Protein AF-A0A3C2AQN4-F1 (afdb_monomer)

Foldseek 3Di:
DALQVVLVVLLPPPLLVVLLVCLVVVHDDDDDDDDPDDCPVLSSLLSNCVRRQAADEAADADPVSLVSSQVSNCSNVVPADEQEQEAQFDDPPDDTDRDLVNVVSNLVVVVCVLVPPGRYNYTYYDNSVVDDDDDSVRSVVLDDDDDPPDDDDPVVVVVSCVVVVDDDDPDDPGD

Sequence (175 aa):
MKPADLLSHYLNHPLTLALENSASADRTEAFGYRTAGSSHTAMLAAAAYLKTGKTQLLIAESKEQAAYLQNDLEKLLGKTPCYFYPASYRRPYEVQQTDNTNVLLRAEVLNHLSSRRKAPLVITFTEALFEKVVTKKELETNTLKVNLGENLGIDFLNETLFEYQFERVDYVTSP

pLDDT: mean 84.85, std 10.45, range [43.16, 96.19]

Mean predicted aligned error: 8.41 Å

Nearest PDB structures (foldseek):
  2fdc-assembly2_B  TM=8.349E-01  e=2.463E-03  [Bacillus] caldotenax
  2nmv-assembly1_A  TM=8.352E-01  e=2.783E-02  Bacillus subtilis
  3v4r-assembly1_B  TM=7.692E-01  e=6.615E-02  Bacillus subtilis
  2fdc-assembly1_A  TM=7.559E-01  e=7.424E-02  [Bacillus] caldotenax
  8glv-assembly1_Cn  TM=3.879E-01  e=2.112E+00  Chlamydomonas reinhardtii

Structure (mmCIF, N/CA/C/O backbone):
data_AF-A0A3C2AQN4-F1
#
_entry.id   AF-A0A3C2AQN4-F1
#
loop_
_atom_site.group_PDB
_atom_site.id
_atom_site.type_symbol
_atom_site.label_atom_id
_atom_site.label_alt_id
_atom_site.label_comp_id
_atom_site.label_asym_id
_atom_site.label_entity_id
_atom_site.label_seq_id
_atom_site.pdbx_PDB_ins_code
_atom_site.Cartn_x
_atom_site.Cartn_y
_atom_site.Cartn_z
_atom_site.occupancy
_atom_site.B_iso_or_equiv
_atom_site.auth_seq_id
_atom_site.auth_comp_id
_atom_site.auth_asym_id
_atom_site.auth_atom_id
_atom_site.pdbx_PDB_model_num
ATOM 1 N N . MET A 1 1 ? -5.763 -5.847 -28.003 1.00 57.56 1 MET A N 1
ATOM 2 C CA . MET A 1 1 ? -4.635 -6.122 -27.093 1.00 57.56 1 MET A CA 1
ATOM 3 C C . MET A 1 1 ? -5.122 -5.878 -25.676 1.00 57.56 1 MET A C 1
ATOM 5 O O . MET A 1 1 ? -5.655 -4.804 -25.422 1.00 57.56 1 MET A O 1
ATOM 9 N N . LYS A 1 2 ? -5.070 -6.880 -24.797 1.00 72.38 2 LYS A N 1
ATOM 10 C CA . LYS A 1 2 ? -5.438 -6.718 -23.384 1.00 72.38 2 LYS A CA 1
ATOM 11 C C . LYS A 1 2 ? -4.276 -6.033 -22.643 1.00 72.38 2 LYS A C 1
ATOM 13 O O . LYS A 1 2 ? -3.131 -6.238 -23.036 1.00 72.38 2 LYS A O 1
ATOM 18 N N . PRO A 1 3 ? -4.516 -5.267 -21.564 1.00 67.69 3 PRO A N 1
ATOM 19 C CA . PRO A 1 3 ? -3.441 -4.654 -20.771 1.00 67.69 3 PRO A CA 1
ATOM 20 C C . PRO A 1 3 ? -2.370 -5.654 -20.299 1.00 67.69 3 PRO A C 1
ATOM 22 O O . PRO A 1 3 ? -1.186 -5.333 -20.282 1.00 67.69 3 PRO A O 1
ATOM 25 N N . ALA A 1 4 ? -2.773 -6.895 -20.010 1.00 68.88 4 ALA A N 1
ATOM 26 C CA . ALA A 1 4 ? -1.869 -7.993 -19.664 1.00 68.88 4 ALA A CA 1
ATOM 27 C C . ALA A 1 4 ? -0.865 -8.345 -20.784 1.00 68.88 4 ALA A C 1
ATOM 29 O O . ALA A 1 4 ? 0.266 -8.729 -20.493 1.00 68.88 4 ALA A O 1
ATOM 30 N N . ASP A 1 5 ? -1.238 -8.158 -22.054 1.00 79.12 5 ASP A N 1
ATOM 31 C CA . ASP A 1 5 ? -0.349 -8.411 -23.193 1.00 79.12 5 ASP A CA 1
ATOM 32 C C . ASP A 1 5 ? 0.783 -7.370 -23.229 1.00 79.12 5 ASP A C 1
ATOM 34 O O . ASP A 1 5 ? 1.925 -7.701 -23.536 1.00 79.12 5 ASP A O 1
ATOM 38 N N . LEU A 1 6 ? 0.500 -6.117 -22.852 1.00 82.44 6 LEU A N 1
ATOM 39 C CA . LEU A 1 6 ? 1.505 -5.050 -22.762 1.00 82.44 6 LEU A CA 1
ATOM 40 C C . LEU A 1 6 ? 2.475 -5.263 -21.596 1.00 82.44 6 LEU A C 1
ATOM 42 O O . LEU A 1 6 ? 3.671 -5.008 -21.738 1.00 82.44 6 LEU A O 1
ATOM 46 N N . LEU A 1 7 ? 1.977 -5.773 -20.468 1.00 86.62 7 LEU A N 1
ATOM 47 C CA . LEU A 1 7 ? 2.799 -6.068 -19.295 1.00 86.62 7 LEU A CA 1
ATOM 48 C C . LEU A 1 7 ? 3.906 -7.087 -19.612 1.00 86.62 7 LEU A C 1
ATOM 50 O O . LEU A 1 7 ? 5.023 -6.965 -19.111 1.00 86.62 7 LEU A O 1
ATOM 54 N N . SER A 1 8 ? 3.626 -8.044 -20.502 1.00 86.44 8 SER A N 1
ATOM 55 C CA . SER A 1 8 ? 4.591 -9.061 -20.936 1.00 86.44 8 SER A CA 1
ATOM 56 C C . SER A 1 8 ? 5.854 -8.459 -21.570 1.00 86.44 8 SER A C 1
ATOM 58 O O . SER A 1 8 ? 6.962 -8.929 -21.312 1.00 86.44 8 SER A O 1
ATOM 60 N N . HIS A 1 9 ? 5.714 -7.356 -22.312 1.00 86.69 9 HIS A N 1
ATOM 61 C CA . HIS A 1 9 ? 6.847 -6.633 -22.894 1.00 86.69 9 HIS A CA 1
ATOM 62 C C . HIS A 1 9 ? 7.689 -5.920 -21.827 1.00 86.69 9 HIS A C 1
ATOM 64 O O . HIS A 1 9 ? 8.907 -5.819 -21.967 1.00 86.69 9 HIS A O 1
ATOM 70 N N . TYR A 1 10 ? 7.060 -5.464 -20.741 1.00 89.88 10 TYR A N 1
ATOM 71 C CA . TYR A 1 10 ? 7.750 -4.789 -19.641 1.00 89.88 10 TYR A CA 1
ATOM 72 C C . TYR A 1 10 ? 8.535 -5.746 -18.739 1.00 89.88 10 TYR A C 1
ATOM 74 O O . TYR A 1 10 ? 9.486 -5.307 -18.092 1.00 89.88 10 TYR A O 1
ATOM 82 N N . LEU A 1 11 ? 8.220 -7.047 -18.726 1.00 89.56 11 LEU A N 1
ATOM 83 C CA . LEU A 1 11 ? 8.968 -8.039 -17.938 1.00 89.56 11 LEU A CA 1
ATOM 84 C C . LEU A 1 11 ? 10.448 -8.131 -18.335 1.00 89.56 11 LEU A C 1
ATOM 86 O O . LEU A 1 11 ? 11.283 -8.435 -17.488 1.00 89.56 11 LEU A O 1
ATOM 90 N N . ASN A 1 12 ? 10.766 -7.843 -19.600 1.00 89.81 12 ASN A N 1
ATOM 91 C CA . ASN A 1 12 ? 12.129 -7.861 -20.138 1.00 89.81 12 ASN A CA 1
ATOM 92 C C . ASN A 1 12 ? 12.700 -6.450 -20.363 1.00 89.81 12 ASN A C 1
ATOM 94 O O . ASN A 1 12 ? 13.747 -6.296 -20.989 1.00 89.81 12 ASN A O 1
ATOM 98 N N . HIS A 1 13 ? 12.013 -5.408 -19.886 1.00 90.38 13 HIS A N 1
ATOM 99 C CA . HIS A 1 13 ? 12.489 -4.037 -20.025 1.00 90.38 13 HIS A CA 1
ATOM 100 C C . HIS A 1 13 ? 13.770 -3.823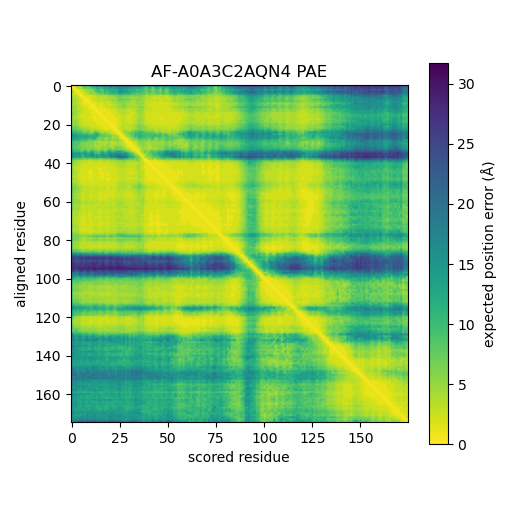 -19.191 1.00 90.38 13 HIS A C 1
ATOM 102 O O . HIS A 1 13 ? 13.822 -4.289 -18.050 1.00 90.38 13 HIS A O 1
ATOM 108 N N . PRO A 1 14 ? 14.779 -3.074 -19.685 1.00 90.56 14 PRO A N 1
ATOM 109 C CA . PRO A 1 14 ? 16.046 -2.879 -18.973 1.00 90.56 14 PRO A CA 1
ATOM 110 C C . PRO A 1 14 ? 15.889 -2.353 -17.541 1.00 90.56 14 PRO A C 1
ATOM 112 O O . PRO A 1 14 ? 16.587 -2.811 -16.644 1.00 90.56 14 PRO A O 1
ATOM 115 N N . LEU A 1 15 ? 14.936 -1.441 -17.305 1.00 90.00 15 LEU A N 1
ATOM 116 C CA . LEU A 1 15 ? 14.649 -0.939 -15.953 1.00 90.00 15 LEU A CA 1
ATOM 117 C C . LEU A 1 15 ? 14.056 -2.017 -15.038 1.00 90.00 15 LEU A C 1
ATOM 119 O O . LEU A 1 15 ? 14.407 -2.064 -13.866 1.00 90.00 15 LEU A O 1
ATOM 123 N N . THR A 1 16 ? 13.194 -2.898 -15.554 1.00 91.88 16 THR A N 1
ATOM 124 C CA . THR A 1 16 ? 12.633 -4.008 -14.768 1.00 91.88 16 THR A CA 1
ATOM 125 C C . THR A 1 16 ? 13.737 -4.971 -14.349 1.00 91.88 16 THR A C 1
ATOM 127 O O . THR A 1 16 ? 13.797 -5.361 -13.189 1.00 91.88 16 THR A O 1
ATOM 130 N N . LEU A 1 17 ? 14.645 -5.302 -15.272 1.00 92.00 17 LEU A N 1
ATOM 131 C CA . LEU A 1 17 ? 15.794 -6.165 -14.991 1.00 92.00 17 LEU A CA 1
ATOM 132 C C . LEU A 1 17 ? 16.766 -5.513 -13.998 1.00 92.00 17 LEU A C 1
ATOM 134 O O . LEU A 1 17 ? 17.291 -6.183 -13.114 1.00 92.00 17 LEU A O 1
ATOM 138 N N . ALA A 1 18 ? 16.985 -4.201 -14.105 1.00 90.75 18 ALA A N 1
ATOM 139 C CA . ALA A 1 18 ? 17.801 -3.458 -13.150 1.00 90.75 18 ALA A CA 1
ATOM 140 C C . ALA A 1 18 ? 17.187 -3.480 -11.739 1.00 90.75 18 ALA A C 1
ATOM 142 O O . ALA A 1 18 ? 17.888 -3.769 -10.770 1.00 90.75 18 ALA A O 1
ATOM 143 N N . LEU A 1 19 ? 15.869 -3.270 -11.629 1.00 90.00 19 LEU A N 1
ATOM 144 C CA . LEU A 1 19 ? 15.134 -3.387 -10.366 1.00 90.00 19 LEU A CA 1
ATOM 145 C C . LEU A 1 19 ? 15.164 -4.820 -9.811 1.00 90.00 19 LEU A C 1
ATOM 147 O O . LEU A 1 19 ? 15.353 -4.998 -8.612 1.00 90.00 19 LEU A O 1
ATOM 151 N N . GLU A 1 20 ? 15.022 -5.840 -10.661 1.00 91.94 20 GLU A N 1
ATOM 152 C CA . GLU A 1 20 ? 15.114 -7.259 -10.283 1.00 91.94 20 GLU A CA 1
ATOM 153 C C . GLU A 1 20 ? 16.499 -7.616 -9.726 1.00 91.94 20 GLU A C 1
ATOM 155 O O . GLU A 1 20 ? 16.606 -8.284 -8.692 1.00 91.94 20 GLU A O 1
ATOM 160 N N . ASN A 1 21 ? 17.559 -7.117 -10.364 1.00 91.50 21 ASN A N 1
ATOM 161 C CA . ASN A 1 21 ? 18.936 -7.323 -9.925 1.00 91.50 21 ASN A CA 1
ATOM 162 C C . ASN A 1 21 ? 19.234 -6.592 -8.611 1.00 91.50 21 ASN A C 1
ATOM 164 O O . ASN A 1 21 ? 19.777 -7.202 -7.690 1.00 91.50 21 ASN A O 1
ATOM 168 N N . SER A 1 22 ? 18.847 -5.317 -8.494 1.00 89.06 22 SER A N 1
ATOM 169 C CA . SER A 1 22 ? 19.009 -4.535 -7.259 1.00 89.06 22 SER A CA 1
ATOM 170 C C . SER A 1 22 ? 18.240 -5.171 -6.099 1.00 89.06 22 SER A C 1
ATOM 172 O O . SER A 1 22 ? 18.795 -5.331 -5.009 1.00 89.06 22 SER A O 1
ATOM 174 N N . ALA A 1 23 ? 17.009 -5.627 -6.353 1.00 86.75 23 ALA A N 1
ATOM 175 C CA . ALA A 1 23 ? 16.211 -6.365 -5.387 1.00 86.75 23 ALA A CA 1
ATOM 176 C C . ALA A 1 23 ? 16.898 -7.669 -4.966 1.00 86.75 23 ALA A C 1
ATOM 178 O O . ALA A 1 23 ? 16.983 -7.939 -3.776 1.00 86.75 23 ALA A O 1
ATOM 179 N N . SER A 1 24 ? 17.400 -8.477 -5.899 1.00 86.38 24 SER A N 1
ATOM 180 C CA . SER A 1 24 ? 18.046 -9.760 -5.580 1.00 86.38 24 SER A CA 1
ATOM 181 C C . SER A 1 24 ? 19.376 -9.603 -4.838 1.00 86.38 24 SER A C 1
ATOM 183 O O . SER A 1 24 ? 19.719 -10.443 -4.012 1.00 86.38 24 SER A O 1
ATOM 185 N N . ALA A 1 25 ? 20.119 -8.530 -5.115 1.00 86.19 25 ALA A N 1
ATOM 186 C CA . ALA A 1 25 ? 21.422 -8.264 -4.510 1.00 86.19 25 ALA A CA 1
ATOM 187 C C . ALA A 1 25 ? 21.348 -7.496 -3.173 1.00 86.19 25 ALA A C 1
ATOM 189 O O . ALA A 1 25 ? 22.399 -7.178 -2.618 1.00 86.19 25 ALA A O 1
ATOM 190 N N . ASP A 1 26 ? 20.140 -7.156 -2.697 1.00 77.81 26 ASP A N 1
ATOM 191 C CA . ASP A 1 26 ? 19.886 -6.274 -1.544 1.00 77.81 26 AS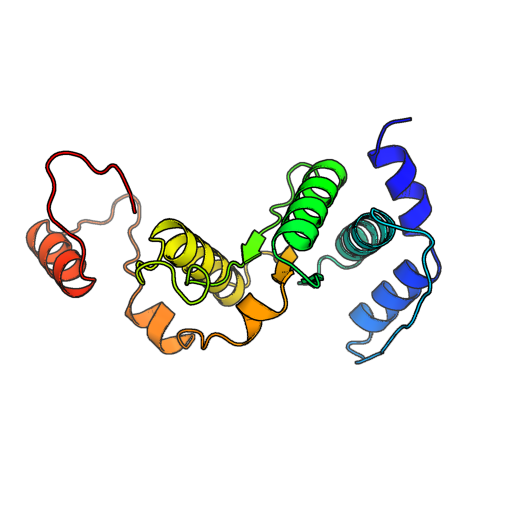P A CA 1
ATOM 192 C C . ASP A 1 26 ? 20.730 -4.979 -1.581 1.00 77.81 26 ASP A C 1
ATOM 194 O O . ASP A 1 26 ? 2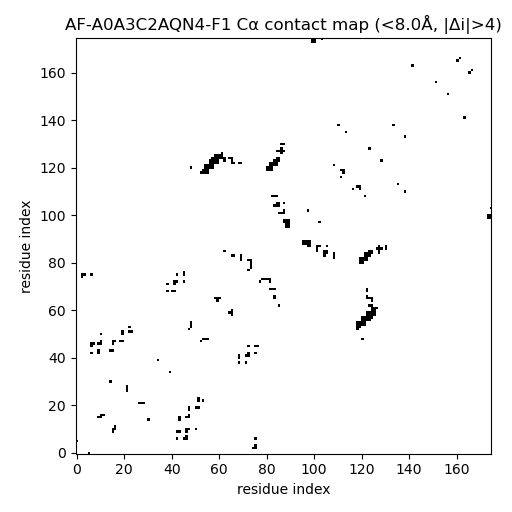1.216 -4.479 -0.564 1.00 77.81 26 ASP A O 1
ATOM 198 N N . ARG A 1 27 ? 20.912 -4.419 -2.787 1.00 79.56 27 ARG A N 1
ATOM 199 C CA . ARG A 1 27 ? 21.642 -3.165 -3.006 1.00 79.56 27 ARG A CA 1
ATOM 200 C C . ARG A 1 27 ? 20.685 -1.993 -3.096 1.00 79.56 27 ARG A C 1
ATOM 202 O O . ARG A 1 27 ? 19.702 -2.045 -3.833 1.00 79.56 27 ARG A O 1
ATOM 209 N N . THR A 1 28 ? 21.040 -0.898 -2.435 1.00 78.38 28 THR A N 1
ATOM 210 C CA . THR A 1 28 ? 20.363 0.389 -2.605 1.00 78.38 28 THR A CA 1
ATOM 211 C C . THR A 1 28 ? 20.869 1.059 -3.880 1.00 78.38 28 THR A C 1
ATOM 213 O O . THR A 1 28 ? 21.924 1.690 -3.877 1.00 78.38 28 THR A O 1
ATOM 216 N N . GLU A 1 29 ? 20.129 0.909 -4.976 1.00 83.81 29 GLU A N 1
ATOM 217 C CA . GLU A 1 29 ? 20.437 1.538 -6.262 1.00 83.81 29 GLU A CA 1
ATOM 218 C C . GLU A 1 29 ? 19.362 2.573 -6.616 1.00 83.81 29 GLU A C 1
ATOM 220 O O . GLU A 1 29 ? 18.176 2.386 -6.344 1.00 83.81 29 GLU A O 1
ATOM 225 N N . ALA A 1 30 ? 19.787 3.693 -7.203 1.00 85.12 30 ALA A N 1
ATOM 226 C CA . ALA A 1 30 ? 18.897 4.757 -7.649 1.00 85.12 30 ALA A CA 1
ATOM 227 C C . ALA A 1 30 ? 18.875 4.791 -9.178 1.00 85.12 30 ALA A C 1
ATOM 229 O O . ALA A 1 30 ? 19.907 4.990 -9.819 1.00 85.12 30 ALA A O 1
ATOM 230 N N . PHE A 1 31 ? 17.687 4.631 -9.7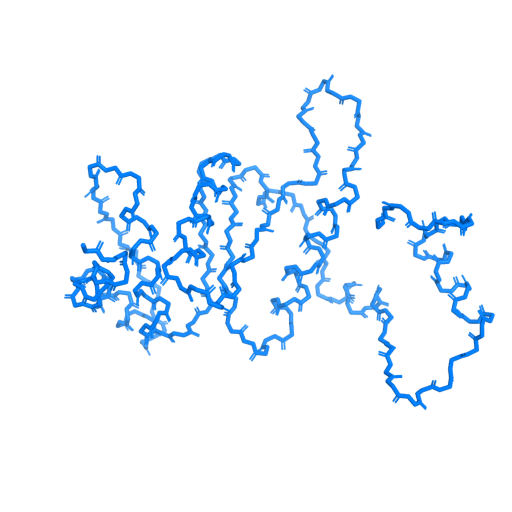57 1.00 85.12 31 PHE A N 1
ATOM 231 C CA . PHE A 1 31 ? 17.482 4.667 -11.201 1.00 85.12 31 PHE A CA 1
ATOM 232 C C . PHE A 1 31 ? 16.670 5.903 -11.578 1.00 85.12 31 PHE A C 1
ATOM 234 O O . PHE A 1 31 ? 15.573 6.117 -11.067 1.00 85.12 31 PHE A O 1
ATOM 241 N N . GLY A 1 32 ? 17.204 6.710 -12.492 1.00 84.50 32 GLY A N 1
ATOM 242 C CA . GLY A 1 32 ? 16.488 7.825 -13.103 1.00 84.50 32 GLY A CA 1
ATOM 243 C C . GLY A 1 32 ? 16.069 7.466 -14.521 1.00 84.50 32 GLY A C 1
ATOM 244 O O . GLY A 1 32 ? 16.875 6.956 -15.298 1.00 84.50 32 GLY A O 1
ATOM 245 N N . TYR A 1 33 ? 14.825 7.759 -14.882 1.00 81.19 33 TYR A N 1
ATOM 246 C CA . TYR A 1 33 ? 14.344 7.614 -16.251 1.00 81.19 33 TYR A CA 1
ATOM 247 C C . TYR A 1 33 ? 13.467 8.803 -16.639 1.00 81.19 33 TYR A C 1
ATOM 249 O O . TYR A 1 33 ? 12.923 9.507 -15.790 1.00 81.19 33 TYR A O 1
ATOM 257 N N . ARG A 1 34 ? 13.342 9.037 -17.946 1.00 79.00 34 ARG A N 1
ATOM 258 C CA . ARG A 1 34 ? 12.366 9.966 -18.519 1.00 79.00 34 ARG A CA 1
ATOM 259 C C . ARG A 1 34 ? 11.309 9.155 -19.246 1.00 79.00 34 ARG A C 1
ATOM 261 O O . ARG A 1 34 ? 11.643 8.243 -19.995 1.00 79.00 34 ARG A O 1
ATOM 268 N N . THR A 1 35 ? 10.050 9.502 -19.029 1.00 70.12 35 THR A N 1
ATOM 269 C CA . THR A 1 35 ? 8.904 8.887 -19.700 1.00 70.12 35 THR A CA 1
ATOM 270 C C . THR A 1 35 ? 8.040 9.967 -20.341 1.00 70.12 35 THR A C 1
ATOM 272 O O . THR A 1 35 ? 8.023 11.105 -19.877 1.00 70.12 35 THR A O 1
ATOM 275 N N . ALA A 1 36 ? 7.340 9.611 -21.418 1.00 59.53 36 ALA A N 1
ATOM 276 C CA . ALA A 1 36 ? 6.428 10.501 -22.129 1.00 59.53 36 ALA A CA 1
ATOM 277 C C . ALA A 1 36 ? 5.022 10.584 -21.490 1.00 59.53 36 ALA A C 1
ATOM 279 O O . ALA A 1 36 ? 4.212 11.382 -21.950 1.00 59.53 36 ALA A O 1
ATOM 280 N N . GLY A 1 37 ? 4.724 9.811 -20.431 1.00 65.00 37 GLY A N 1
ATOM 281 C CA . GLY A 1 37 ? 3.507 10.005 -19.627 1.00 65.00 37 GLY A CA 1
ATOM 282 C C . GLY A 1 37 ? 2.905 8.773 -18.927 1.00 65.00 37 GLY A C 1
ATOM 283 O O . GLY A 1 37 ? 3.221 7.624 -19.245 1.00 65.00 37 GLY A O 1
ATOM 284 N N . SER A 1 38 ? 2.039 9.097 -17.953 1.00 66.62 38 SER A N 1
ATOM 285 C CA . SER A 1 38 ? 1.070 8.309 -17.156 1.00 66.62 38 SER A CA 1
ATOM 286 C C . SER A 1 38 ? 1.419 6.858 -16.792 1.00 66.62 38 SER A C 1
ATOM 288 O O . SER A 1 38 ? 1.989 6.608 -15.731 1.00 66.62 38 SER A O 1
ATOM 290 N N . SER A 1 39 ? 1.049 5.880 -17.620 1.00 78.62 39 SER A N 1
ATOM 291 C CA . SER A 1 39 ? 0.966 4.469 -17.205 1.00 78.62 39 SER A CA 1
ATOM 292 C C . SER A 1 39 ? 2.302 3.716 -17.230 1.00 78.62 39 SER A C 1
ATOM 294 O O . SER A 1 39 ? 2.352 2.546 -16.849 1.00 78.62 39 SER A O 1
ATOM 296 N N . HIS A 1 40 ? 3.403 4.357 -17.644 1.00 86.81 40 HIS A N 1
ATOM 297 C CA . HIS A 1 40 ? 4.732 3.731 -17.619 1.00 86.81 40 HIS A CA 1
ATOM 298 C C . HIS A 1 40 ? 5.143 3.318 -16.200 1.00 86.81 40 HIS A C 1
ATOM 300 O O . HIS A 1 40 ? 5.628 2.207 -16.004 1.00 86.81 40 HIS A O 1
ATOM 306 N N . THR A 1 41 ? 4.903 4.179 -15.207 1.00 89.38 41 THR A N 1
ATOM 307 C CA . THR A 1 41 ? 5.221 3.889 -13.802 1.00 89.38 41 THR A CA 1
ATOM 308 C C . THR A 1 41 ? 4.434 2.682 -13.297 1.00 89.38 41 THR A C 1
ATOM 310 O O . THR A 1 41 ? 5.009 1.808 -12.655 1.00 89.38 41 THR A O 1
ATOM 313 N N . ALA A 1 42 ? 3.144 2.590 -13.643 1.00 91.62 42 ALA A N 1
ATOM 314 C CA . ALA A 1 42 ? 2.295 1.453 -13.291 1.00 9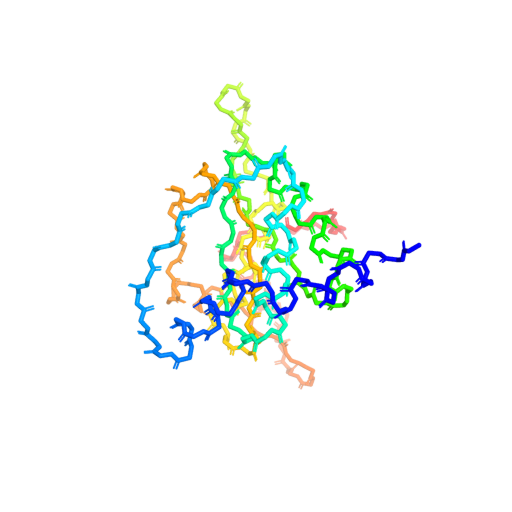1.62 42 ALA A CA 1
ATOM 315 C C . ALA A 1 42 ? 2.796 0.151 -13.935 1.00 91.62 42 ALA A C 1
ATOM 317 O O . ALA A 1 42 ? 2.932 -0.863 -13.257 1.00 91.62 42 ALA A O 1
ATOM 318 N N . MET A 1 43 ? 3.131 0.188 -15.230 1.00 91.88 43 MET A N 1
ATOM 319 C CA . MET A 1 43 ? 3.672 -0.964 -15.960 1.00 91.88 43 MET A CA 1
ATOM 320 C C . MET A 1 43 ? 5.007 -1.437 -15.385 1.00 91.88 43 MET A C 1
ATOM 322 O O . MET A 1 43 ? 5.198 -2.635 -15.178 1.00 91.88 43 MET A O 1
ATOM 326 N N . LEU A 1 44 ? 5.921 -0.506 -15.102 1.00 92.00 44 LEU A N 1
ATOM 327 C CA . LEU A 1 44 ? 7.226 -0.812 -14.526 1.00 92.00 44 LEU A CA 1
ATOM 328 C C . LEU A 1 44 ? 7.086 -1.406 -13.120 1.00 92.00 44 LEU A C 1
ATOM 330 O O . LEU A 1 44 ? 7.689 -2.438 -12.837 1.00 92.00 44 LEU A O 1
ATOM 334 N N . ALA A 1 45 ? 6.264 -0.797 -12.261 1.00 92.94 45 ALA A N 1
ATOM 335 C CA . ALA A 1 45 ? 6.021 -1.289 -10.908 1.00 92.94 45 ALA A CA 1
ATOM 336 C C . ALA A 1 45 ? 5.347 -2.670 -10.913 1.00 92.94 45 ALA A C 1
ATOM 338 O O . ALA A 1 45 ? 5.795 -3.576 -10.210 1.00 92.94 45 ALA A O 1
ATOM 339 N N . ALA A 1 46 ? 4.336 -2.874 -11.765 1.00 94.44 46 ALA A N 1
ATOM 340 C CA . ALA A 1 46 ? 3.682 -4.168 -11.938 1.00 94.44 46 ALA A CA 1
ATOM 341 C C . ALA A 1 46 ? 4.667 -5.246 -12.417 1.00 94.44 46 ALA A C 1
ATOM 343 O O . ALA A 1 46 ? 4.724 -6.331 -11.838 1.00 94.44 46 ALA A O 1
ATOM 344 N N . ALA A 1 47 ? 5.483 -4.949 -13.433 1.00 94.06 47 ALA A N 1
ATOM 345 C CA . ALA A 1 47 ? 6.478 -5.885 -13.950 1.00 94.06 47 ALA A CA 1
ATOM 346 C C . ALA A 1 47 ? 7.543 -6.218 -12.894 1.00 94.06 47 ALA A C 1
ATOM 348 O O . ALA A 1 47 ? 7.852 -7.390 -12.675 1.00 94.06 47 ALA A O 1
ATOM 349 N N . ALA A 1 48 ? 8.050 -5.205 -12.185 1.00 93.50 48 ALA A N 1
ATOM 350 C CA . ALA A 1 48 ? 8.990 -5.392 -11.087 1.00 93.50 48 ALA A CA 1
ATOM 351 C C . ALA A 1 48 ? 8.373 -6.216 -9.946 1.00 93.50 48 ALA A C 1
ATOM 353 O O . ALA A 1 48 ? 9.050 -7.067 -9.370 1.00 93.50 48 ALA A O 1
ATOM 354 N N . TYR A 1 49 ? 7.087 -6.019 -9.635 1.00 93.88 49 TYR A N 1
ATOM 355 C CA . TYR A 1 49 ? 6.388 -6.785 -8.600 1.00 93.88 49 TYR A CA 1
ATOM 356 C C . TYR A 1 49 ? 6.254 -8.256 -8.990 1.00 93.88 49 TYR A C 1
ATOM 358 O O . TYR A 1 49 ? 6.574 -9.129 -8.188 1.00 93.88 49 TYR A O 1
ATOM 366 N N . LEU A 1 50 ? 5.860 -8.542 -10.236 1.00 92.50 50 LEU A N 1
ATOM 367 C CA . LEU A 1 50 ? 5.762 -9.912 -10.745 1.00 92.50 50 LEU A CA 1
ATOM 368 C C . LEU A 1 50 ? 7.112 -10.641 -10.765 1.00 92.50 50 LEU A C 1
ATOM 370 O O . LEU A 1 50 ? 7.146 -11.846 -10.534 1.00 92.50 50 LEU A O 1
ATOM 374 N N . LYS A 1 51 ? 8.214 -9.928 -11.028 1.00 92.25 51 LYS A N 1
ATOM 375 C CA . LYS A 1 51 ? 9.569 -10.501 -11.031 1.00 92.25 51 LYS A CA 1
ATOM 376 C C . LYS A 1 51 ? 10.129 -10.734 -9.632 1.00 92.25 51 LYS A C 1
ATOM 378 O O . LYS A 1 51 ? 10.741 -11.764 -9.378 1.00 92.25 51 LYS A O 1
ATOM 383 N N . THR A 1 52 ? 9.944 -9.772 -8.733 1.00 91.31 52 THR A N 1
ATOM 384 C CA . THR A 1 52 ? 10.645 -9.764 -7.440 1.00 91.31 52 THR A CA 1
ATOM 385 C C . THR A 1 52 ? 9.812 -10.317 -6.294 1.00 91.31 52 THR A C 1
ATOM 387 O O . THR A 1 52 ? 10.374 -10.807 -5.318 1.00 91.31 52 THR A O 1
ATOM 390 N N . GLY A 1 53 ? 8.484 -10.179 -6.355 1.00 89.81 53 GLY A N 1
ATOM 391 C CA . GLY A 1 53 ? 7.593 -10.463 -5.232 1.00 89.81 53 GLY A CA 1
ATOM 392 C C . GLY A 1 53 ? 7.928 -9.677 -3.959 1.00 89.81 53 GLY A C 1
ATOM 393 O O . GLY A 1 53 ? 7.512 -10.089 -2.878 1.00 89.81 53 GLY A O 1
ATOM 394 N N . LYS A 1 54 ? 8.705 -8.586 -4.054 1.00 89.94 54 LYS A N 1
ATOM 395 C CA . LYS A 1 54 ? 9.119 -7.766 -2.909 1.00 89.94 54 LYS A CA 1
ATOM 396 C C . LYS A 1 54 ? 8.128 -6.635 -2.646 1.00 89.94 54 LYS A C 1
ATOM 398 O O . LYS A 1 54 ? 7.404 -6.193 -3.536 1.00 89.94 54 LYS A O 1
ATOM 403 N N . THR A 1 55 ? 8.108 -6.175 -1.395 1.00 91.19 55 THR A N 1
ATOM 404 C CA . THR A 1 55 ? 7.311 -5.023 -0.959 1.00 91.19 55 THR A CA 1
ATOM 405 C C . THR A 1 55 ? 7.702 -3.790 -1.759 1.00 91.19 55 THR A C 1
ATOM 407 O O . THR A 1 55 ? 8.892 -3.518 -1.915 1.00 91.19 55 THR A O 1
ATOM 410 N N . GLN A 1 56 ? 6.717 -3.027 -2.226 1.00 93.56 56 GLN A N 1
ATOM 411 C CA . GLN A 1 56 ? 6.946 -1.793 -2.974 1.00 93.56 56 GLN A CA 1
ATOM 412 C C . GLN A 1 56 ? 6.146 -0.645 -2.370 1.00 93.56 56 GLN A C 1
ATOM 414 O O . GLN A 1 56 ? 4.989 -0.822 -1.989 1.00 93.56 56 GLN A O 1
ATOM 419 N N . LEU A 1 57 ? 6.771 0.530 -2.320 1.00 94.38 57 LEU A N 1
ATOM 420 C CA . LEU A 1 57 ? 6.133 1.792 -1.972 1.00 94.38 57 LEU A CA 1
ATOM 421 C C . LEU A 1 57 ? 6.216 2.722 -3.182 1.00 94.38 57 LEU A C 1
ATOM 423 O O . LEU A 1 57 ? 7.307 3.096 -3.608 1.00 94.38 57 LEU A O 1
ATOM 427 N N . LEU A 1 58 ? 5.061 3.089 -3.723 1.00 94.88 58 LEU A N 1
ATOM 428 C CA . LEU A 1 58 ? 4.929 4.007 -4.844 1.00 94.88 58 LEU A CA 1
ATOM 429 C C . LEU A 1 58 ? 4.407 5.340 -4.322 1.00 94.88 58 LEU A C 1
ATOM 431 O O . LEU A 1 58 ? 3.329 5.398 -3.734 1.00 94.88 58 LEU A O 1
ATOM 435 N N . ILE A 1 59 ? 5.181 6.401 -4.528 1.00 94.56 59 ILE A N 1
ATOM 436 C CA . ILE A 1 59 ? 4.870 7.745 -4.038 1.00 94.56 59 ILE A CA 1
ATOM 437 C C . ILE A 1 59 ? 4.557 8.614 -5.251 1.00 94.56 59 ILE A C 1
ATOM 439 O O . ILE A 1 59 ? 5.437 8.867 -6.072 1.00 94.56 59 ILE A O 1
ATOM 443 N N . ALA A 1 60 ? 3.307 9.047 -5.372 1.00 93.12 60 ALA A N 1
ATOM 444 C CA . ALA A 1 60 ? 2.892 10.017 -6.376 1.00 93.12 60 ALA A CA 1
ATOM 445 C C . ALA A 1 60 ? 2.953 11.448 -5.826 1.00 93.12 60 ALA A C 1
ATOM 447 O O . ALA A 1 60 ? 3.047 11.671 -4.618 1.00 93.12 60 ALA A O 1
ATOM 448 N N . GLU A 1 61 ? 2.868 12.435 -6.713 1.00 91.00 61 GLU A N 1
ATOM 449 C CA . GLU A 1 61 ? 2.911 13.844 -6.311 1.00 91.00 61 GLU A CA 1
ATOM 450 C C . GLU A 1 61 ? 1.637 14.274 -5.579 1.00 91.00 61 GLU A C 1
ATOM 452 O O . GLU A 1 61 ? 1.722 15.035 -4.623 1.00 91.00 61 GLU A O 1
ATOM 457 N N . SER A 1 62 ? 0.472 13.761 -5.995 1.00 91.50 62 SER A N 1
ATOM 458 C CA . SER A 1 62 ? -0.835 14.118 -5.430 1.00 91.50 62 SER A CA 1
ATOM 459 C C . SER A 1 62 ? -1.725 12.898 -5.181 1.00 91.50 62 SER A C 1
ATOM 461 O O . SER A 1 62 ? -1.505 11.816 -5.738 1.00 91.50 62 SER A O 1
ATOM 463 N N . LYS A 1 63 ? -2.784 13.087 -4.381 1.00 91.25 63 LYS A N 1
ATOM 464 C CA . LYS A 1 63 ? -3.814 12.067 -4.117 1.00 91.25 63 LYS A CA 1
ATOM 465 C C . LYS A 1 63 ? -4.443 11.536 -5.407 1.00 91.25 63 LYS A C 1
ATOM 467 O O . LYS A 1 63 ? -4.659 10.335 -5.537 1.00 91.25 63 LYS A O 1
ATOM 472 N N . GLU A 1 64 ? -4.732 12.419 -6.358 1.00 92.06 64 GLU A N 1
ATOM 473 C CA . GLU A 1 64 ? -5.352 12.069 -7.635 1.00 92.06 64 GLU A CA 1
ATOM 474 C C . GLU A 1 64 ? -4.414 11.193 -8.470 1.00 92.06 64 GLU A C 1
ATOM 476 O O . GLU A 1 64 ? -4.833 10.146 -8.959 1.00 92.06 64 GLU A O 1
ATOM 481 N N . GLN A 1 65 ? -3.134 11.570 -8.585 1.00 92.56 65 GLN A N 1
ATOM 482 C CA . GLN A 1 65 ? -2.143 10.758 -9.297 1.00 92.56 65 GLN A CA 1
ATOM 483 C C . GLN A 1 65 ? -1.955 9.383 -8.639 1.00 92.56 65 GLN A C 1
ATOM 485 O O . GLN A 1 65 ? -1.892 8.373 -9.339 1.00 92.56 65 GLN A O 1
ATOM 490 N N . ALA A 1 66 ? -1.924 9.327 -7.303 1.00 94.06 66 ALA A N 1
ATOM 491 C CA . ALA A 1 66 ? -1.851 8.075 -6.554 1.00 94.06 66 ALA A CA 1
ATOM 492 C C . ALA A 1 66 ? -3.072 7.177 -6.828 1.00 94.06 66 ALA A C 1
ATOM 494 O O . ALA A 1 66 ? -2.919 5.978 -7.057 1.00 94.06 66 ALA A O 1
ATOM 495 N N . ALA A 1 67 ? -4.281 7.746 -6.864 1.00 93.25 67 ALA A N 1
ATOM 496 C CA . ALA A 1 67 ? -5.501 6.996 -7.159 1.00 93.25 67 ALA A CA 1
ATOM 497 C C . ALA A 1 67 ? -5.519 6.469 -8.606 1.00 93.25 67 ALA A C 1
ATOM 499 O O . ALA A 1 67 ? -5.889 5.319 -8.845 1.00 93.25 67 ALA A O 1
ATOM 500 N N . TYR A 1 68 ? -5.074 7.268 -9.584 1.00 93.25 68 TYR A N 1
ATOM 501 C CA . TYR A 1 68 ? -4.904 6.788 -10.961 1.00 93.25 68 TYR A CA 1
ATOM 502 C C . TYR A 1 68 ? -3.886 5.646 -11.045 1.00 93.25 68 TYR A C 1
ATOM 504 O O . TYR A 1 68 ? -4.151 4.641 -11.703 1.00 93.25 68 TYR A O 1
ATOM 512 N N . LEU A 1 69 ? -2.762 5.765 -10.335 1.00 93.75 69 LEU A N 1
ATOM 513 C CA . LEU A 1 69 ? -1.728 4.736 -10.292 1.00 93.75 69 LEU A CA 1
ATOM 514 C C . LEU A 1 69 ? -2.244 3.423 -9.685 1.00 93.75 69 LEU A C 1
ATOM 516 O O . LEU A 1 69 ? -1.993 2.360 -10.248 1.00 93.75 69 LEU A O 1
ATOM 520 N N . GLN A 1 70 ? -2.994 3.486 -8.582 1.00 94.50 70 GLN A N 1
ATOM 521 C CA . GLN A 1 70 ? -3.626 2.310 -7.977 1.00 94.50 70 GLN A CA 1
ATOM 522 C C . GLN A 1 70 ? -4.577 1.621 -8.964 1.00 94.50 70 GLN A C 1
ATOM 524 O O . GLN A 1 70 ? -4.455 0.419 -9.185 1.00 94.50 70 GLN A O 1
ATOM 529 N N . ASN A 1 71 ? -5.465 2.381 -9.611 1.00 93.00 71 ASN A N 1
ATOM 530 C CA . ASN A 1 71 ? -6.419 1.841 -10.583 1.00 93.00 71 ASN A CA 1
ATOM 531 C C . ASN A 1 71 ? -5.725 1.137 -11.759 1.00 93.00 71 ASN A C 1
ATOM 533 O O . ASN A 1 71 ? -6.190 0.098 -12.234 1.00 93.00 71 ASN A O 1
ATOM 537 N N . ASP A 1 72 ? -4.624 1.702 -12.257 1.00 92.88 72 ASP A N 1
ATOM 538 C CA . ASP A 1 72 ? -3.838 1.076 -13.320 1.00 92.88 72 ASP A CA 1
ATOM 539 C C . ASP A 1 72 ? -3.196 -0.232 -12.832 1.00 92.88 72 ASP A C 1
ATOM 541 O O . ASP A 1 72 ? -3.259 -1.246 -13.528 1.00 92.88 72 ASP A O 1
ATOM 545 N N . LEU A 1 73 ? -2.638 -0.253 -11.619 1.00 93.19 73 LEU A N 1
ATOM 546 C CA . LEU A 1 73 ? -2.029 -1.451 -11.033 1.00 93.19 73 LEU A CA 1
ATOM 547 C C . LEU A 1 73 ? -3.044 -2.565 -10.772 1.00 93.19 73 LEU A C 1
ATOM 549 O O . LEU A 1 73 ? -2.761 -3.720 -11.085 1.00 93.19 73 LEU A O 1
ATOM 553 N N . GLU A 1 74 ? -4.237 -2.239 -10.279 1.00 92.25 74 GLU A N 1
ATOM 554 C CA . GLU A 1 74 ? -5.320 -3.208 -10.077 1.00 92.25 74 GLU A CA 1
ATOM 555 C C . GLU A 1 74 ? -5.745 -3.855 -11.399 1.00 92.25 74 GLU A C 1
ATOM 557 O O . GLU A 1 74 ? -5.901 -5.076 -11.486 1.00 92.25 74 GLU A O 1
ATOM 562 N N . LYS A 1 75 ? -5.845 -3.064 -12.475 1.00 90.94 75 LYS A N 1
ATOM 563 C CA . LYS A 1 75 ? -6.139 -3.587 -13.820 1.00 90.94 75 LYS A CA 1
ATOM 564 C C . LYS A 1 75 ? -5.025 -4.488 -14.354 1.00 90.94 75 LYS A C 1
ATOM 566 O O . LYS A 1 75 ? -5.318 -5.452 -15.060 1.00 90.94 75 LYS A O 1
ATOM 571 N N . LEU A 1 76 ? -3.763 -4.172 -14.057 1.00 91.81 76 LEU A N 1
ATOM 572 C CA . LEU A 1 76 ? -2.598 -4.920 -14.542 1.00 91.81 76 LEU A CA 1
ATOM 573 C C . LEU A 1 76 ? -2.351 -6.214 -13.760 1.00 91.81 76 LEU A C 1
ATOM 575 O O . LEU A 1 76 ? -2.001 -7.232 -14.355 1.00 91.81 76 LEU A O 1
ATOM 579 N N . LEU A 1 77 ? -2.530 -6.184 -12.439 1.00 90.62 77 LEU A N 1
ATOM 580 C CA . LEU A 1 77 ? -2.183 -7.278 -11.529 1.00 90.62 77 LEU A CA 1
ATOM 581 C C . LEU A 1 77 ? -3.397 -8.106 -11.075 1.00 90.62 77 LEU A C 1
ATOM 583 O O . LEU A 1 77 ? -3.233 -9.117 -10.380 1.00 90.62 77 LEU A O 1
ATOM 587 N N . GLY A 1 78 ? -4.608 -7.699 -11.460 1.00 87.44 78 GLY A N 1
ATOM 588 C CA . GLY A 1 78 ? -5.854 -8.419 -11.226 1.00 87.44 78 GLY A CA 1
ATOM 589 C C . GLY A 1 78 ? -6.146 -8.620 -9.741 1.00 87.44 78 GLY A C 1
ATOM 590 O O . GLY A 1 78 ? -6.594 -7.715 -9.054 1.00 87.44 78 GLY A O 1
ATOM 591 N N . LYS A 1 79 ? -5.910 -9.837 -9.234 1.00 85.00 79 LYS A N 1
ATOM 592 C CA . LYS A 1 79 ? -6.218 -10.218 -7.841 1.00 85.00 79 LYS A CA 1
ATOM 593 C C . LYS A 1 79 ? -5.145 -9.800 -6.829 1.00 85.00 79 LYS A C 1
ATOM 595 O O . LYS A 1 79 ? -5.249 -10.145 -5.652 1.00 85.00 79 LYS A O 1
ATOM 600 N N . THR A 1 80 ? -4.073 -9.152 -7.272 1.00 88.19 80 THR A N 1
ATOM 601 C CA . THR A 1 80 ? -3.025 -8.688 -6.359 1.00 88.19 80 THR A CA 1
ATOM 602 C C . THR A 1 80 ? -3.519 -7.445 -5.621 1.00 88.19 80 THR A C 1
ATOM 604 O O . THR A 1 80 ? -3.860 -6.467 -6.282 1.00 88.19 80 THR A O 1
ATOM 607 N N . PRO A 1 81 ? -3.552 -7.457 -4.277 1.00 87.81 81 PRO A N 1
ATOM 608 C CA . PRO A 1 81 ? -4.020 -6.306 -3.521 1.00 87.81 81 PRO A CA 1
ATOM 609 C C . PRO A 1 81 ? -3.049 -5.130 -3.681 1.00 87.81 81 PRO A C 1
ATOM 611 O O . PRO A 1 81 ? -1.849 -5.265 -3.423 1.00 87.81 81 PRO A O 1
ATOM 614 N N . CYS A 1 82 ? -3.592 -3.992 -4.110 1.00 93.19 82 CYS A N 1
ATOM 615 C CA . CYS A 1 82 ? -2.899 -2.715 -4.237 1.00 93.19 82 CYS A CA 1
ATOM 616 C C . CYS A 1 82 ? -3.430 -1.790 -3.137 1.00 93.19 82 CYS A C 1
ATOM 618 O O . CYS A 1 82 ? -4.580 -1.362 -3.191 1.00 93.19 82 CYS A O 1
ATOM 620 N N . TYR A 1 83 ? -2.621 -1.522 -2.116 1.00 93.94 83 TYR A N 1
ATOM 621 C CA . TYR A 1 83 ? -3.063 -0.812 -0.919 1.00 93.94 83 TYR A CA 1
ATOM 622 C C . TYR A 1 83 ? -2.861 0.693 -1.068 1.00 93.94 83 TYR A C 1
ATOM 624 O O . TYR A 1 83 ? -1.740 1.144 -1.300 1.00 93.94 83 TYR A O 1
ATOM 632 N N . PHE A 1 84 ? -3.921 1.474 -0.884 1.00 94.38 84 PHE A N 1
ATOM 633 C CA . PHE A 1 84 ? -3.836 2.931 -0.862 1.00 94.38 84 PHE A CA 1
ATOM 634 C C . PHE A 1 84 ? -3.581 3.437 0.557 1.00 94.38 84 PHE A C 1
ATOM 636 O O . PHE A 1 84 ? -4.325 3.109 1.477 1.00 94.38 84 PHE A O 1
ATOM 643 N N . TYR A 1 85 ? -2.554 4.263 0.731 1.00 94.19 85 TYR A N 1
ATOM 644 C CA . TYR A 1 85 ? -2.213 4.881 2.006 1.00 94.19 85 TYR A CA 1
ATOM 645 C C . TYR A 1 85 ? -2.543 6.384 1.980 1.00 94.19 85 TYR A C 1
ATOM 647 O O . TYR A 1 85 ? -1.803 7.162 1.371 1.00 94.19 85 TYR A O 1
ATOM 655 N N . PRO A 1 86 ? -3.664 6.814 2.591 1.00 91.56 86 PRO A N 1
ATOM 656 C CA . PRO A 1 86 ? -4.114 8.200 2.536 1.00 91.56 86 PRO A CA 1
ATOM 657 C C . PRO A 1 86 ? -3.462 9.083 3.612 1.00 91.56 86 PRO A C 1
ATOM 659 O O . PRO A 1 86 ? -2.925 8.599 4.610 1.00 91.56 86 PRO A O 1
ATOM 662 N N . ALA A 1 87 ? -3.575 10.401 3.438 1.00 87.00 87 ALA A N 1
ATOM 663 C CA . ALA A 1 87 ? -3.431 11.363 4.531 1.00 87.00 87 ALA A CA 1
ATOM 664 C C . ALA A 1 87 ? -4.682 11.314 5.431 1.00 87.00 87 ALA A C 1
ATOM 666 O O . ALA A 1 87 ? -5.790 11.127 4.921 1.00 87.00 87 ALA A O 1
ATOM 667 N N . SER A 1 88 ? -4.537 11.503 6.744 1.00 71.25 88 SER A N 1
ATOM 668 C CA . SER A 1 88 ? -5.663 11.413 7.690 1.00 71.25 88 SER A CA 1
ATOM 669 C C . SER A 1 88 ? -6.597 12.625 7.665 1.00 71.25 88 SER A C 1
ATOM 671 O O . SER A 1 88 ? -7.757 12.509 8.060 1.00 71.25 88 SER A O 1
ATOM 673 N N . TYR A 1 89 ? -6.126 13.782 7.189 1.00 66.31 89 TYR A N 1
ATOM 674 C CA . TYR A 1 89 ? -6.857 15.052 7.258 1.00 66.31 89 TYR A CA 1
ATOM 675 C C . TYR A 1 89 ? -7.373 15.520 5.895 1.00 66.31 89 TYR A C 1
ATOM 677 O O . TYR A 1 89 ? -6.729 15.321 4.860 1.00 66.31 89 TYR A O 1
ATOM 685 N N . ARG A 1 90 ? -8.511 16.224 5.902 1.00 59.91 90 ARG A N 1
ATOM 686 C CA . ARG A 1 90 ? -8.875 17.127 4.803 1.00 59.91 90 ARG A CA 1
ATOM 687 C C . ARG A 1 90 ? -8.064 18.425 4.894 1.00 59.91 90 ARG A C 1
ATOM 689 O O . ARG A 1 90 ? -7.499 18.746 5.936 1.00 59.91 90 ARG A O 1
ATOM 696 N N . ARG A 1 91 ? -7.931 19.109 3.755 1.00 58.47 91 ARG A N 1
ATOM 697 C CA . ARG A 1 91 ? -7.030 20.253 3.529 1.00 58.47 91 ARG A CA 1
ATOM 698 C C . ARG A 1 91 ? -7.215 21.365 4.583 1.00 58.47 91 ARG A C 1
ATOM 700 O O . ARG A 1 91 ? -8.297 21.480 5.157 1.00 58.47 91 ARG A O 1
ATOM 707 N N . PRO A 1 92 ? -6.196 22.223 4.805 1.00 43.16 92 PRO A N 1
ATOM 708 C CA . PRO A 1 92 ? -6.349 23.408 5.647 1.00 43.16 92 PRO A CA 1
ATOM 709 C C . PRO A 1 92 ? -7.600 24.204 5.235 1.00 43.16 92 PRO A C 1
ATOM 711 O O . PRO A 1 92 ? -7.849 24.348 4.039 1.00 43.16 92 PRO A O 1
ATOM 714 N N . TYR A 1 93 ? -8.350 24.715 6.217 1.00 51.66 93 TYR A N 1
ATOM 715 C CA . TYR A 1 93 ? -9.589 25.513 6.087 1.00 51.66 93 TYR A CA 1
ATOM 716 C C . TYR A 1 93 ? -10.913 24.754 5.881 1.00 51.66 93 TYR A C 1
ATOM 718 O O . TYR A 1 93 ? -11.968 25.385 5.935 1.00 51.66 93 TYR A O 1
ATOM 726 N N . GLU A 1 94 ? -10.901 23.426 5.752 1.00 55.03 94 GLU A N 1
ATOM 727 C CA . GLU A 1 94 ? -12.094 22.604 6.003 1.00 55.03 94 GLU A CA 1
ATOM 728 C C . GLU A 1 94 ? -12.130 22.224 7.492 1.00 55.03 94 GLU A C 1
ATOM 730 O O . GLU A 1 94 ? -11.081 21.990 8.097 1.00 55.03 94 GLU A O 1
ATOM 735 N N . VAL A 1 95 ? -13.317 22.223 8.114 1.00 50.16 95 VAL A N 1
ATOM 736 C CA . VAL A 1 95 ? -13.484 21.846 9.530 1.00 50.16 95 VAL A CA 1
ATOM 737 C C . VAL A 1 95 ? -12.773 20.510 9.756 1.00 50.16 95 VAL A C 1
ATOM 739 O O . VAL A 1 95 ? -13.061 19.538 9.059 1.00 50.16 95 VAL A O 1
ATOM 742 N N . GLN A 1 96 ? -11.802 20.497 10.677 1.00 52.66 96 GLN A N 1
ATOM 743 C CA . GLN A 1 96 ? -10.939 19.354 10.978 1.00 52.66 96 GLN A CA 1
ATOM 744 C C . GLN A 1 96 ? -11.767 18.171 11.483 1.00 52.66 96 GLN A C 1
ATOM 746 O O . GLN A 1 96 ? -11.939 17.980 12.683 1.00 52.66 96 GLN A O 1
ATOM 751 N N . GLN A 1 97 ? -12.263 17.363 10.559 1.00 55.06 97 GLN A N 1
ATOM 752 C CA . GLN A 1 97 ? -12.788 16.046 10.851 1.00 55.06 97 GLN A CA 1
ATOM 753 C C . GLN A 1 97 ? -11.870 15.059 10.145 1.00 55.06 97 GLN A C 1
ATOM 755 O O . GLN A 1 97 ? -11.789 15.024 8.914 1.00 55.06 97 GLN A O 1
ATOM 760 N N . THR A 1 98 ? -11.099 14.318 10.939 1.00 60.19 98 THR A N 1
ATOM 761 C CA . THR A 1 98 ? -10.454 13.094 10.471 1.00 60.19 98 THR A CA 1
ATOM 762 C C . THR A 1 98 ? -11.524 12.230 9.829 1.00 60.19 98 THR A C 1
ATOM 764 O O . THR A 1 98 ? -12.572 11.985 10.422 1.00 60.19 98 THR A O 1
ATOM 767 N N . ASP A 1 99 ? -11.288 11.809 8.595 1.00 69.06 99 ASP A N 1
ATOM 768 C CA . ASP A 1 99 ? -12.196 10.885 7.930 1.00 69.06 99 ASP A CA 1
ATOM 769 C C . ASP A 1 99 ? -11.912 9.493 8.504 1.00 69.06 99 ASP A C 1
ATOM 771 O O . ASP A 1 99 ? -10.835 8.943 8.249 1.00 69.06 99 ASP A O 1
ATOM 775 N N . ASN A 1 100 ? -12.837 8.940 9.296 1.00 71.81 100 ASN A N 1
ATOM 776 C CA . ASN A 1 100 ? -12.693 7.608 9.903 1.00 71.81 100 ASN A CA 1
ATOM 777 C C . ASN A 1 100 ? -12.311 6.544 8.861 1.00 71.81 100 ASN A C 1
ATOM 779 O O . ASN A 1 100 ? -11.549 5.624 9.153 1.00 71.81 100 ASN A O 1
ATOM 783 N N . THR A 1 101 ? -12.745 6.719 7.608 1.00 79.38 101 THR A N 1
ATOM 784 C CA . THR A 1 101 ? -12.361 5.860 6.482 1.00 79.38 101 THR A CA 1
ATOM 785 C C . THR A 1 101 ? -10.854 5.893 6.220 1.00 79.38 101 THR A C 1
ATOM 787 O O . THR A 1 101 ? -10.232 4.852 6.023 1.00 79.38 101 THR A O 1
ATOM 790 N N . ASN A 1 102 ? -10.233 7.078 6.235 1.00 83.38 102 ASN A N 1
ATOM 791 C CA . ASN A 1 102 ? -8.790 7.215 6.016 1.00 83.38 102 ASN A CA 1
ATOM 792 C C . ASN A 1 102 ? -7.994 6.657 7.198 1.00 83.38 102 ASN A C 1
ATOM 794 O O . ASN A 1 102 ? -6.941 6.057 6.985 1.00 83.38 102 ASN A O 1
ATOM 798 N N . VAL A 1 103 ? -8.500 6.819 8.424 1.00 82.00 103 VAL A N 1
ATOM 799 C CA . VAL A 1 103 ? -7.892 6.229 9.626 1.00 82.00 103 VAL A CA 1
ATOM 800 C C . VAL A 1 103 ? -7.898 4.702 9.527 1.00 82.00 103 VAL A C 1
ATOM 802 O O . VAL A 1 103 ? -6.852 4.076 9.710 1.00 82.00 103 VAL A O 1
ATOM 805 N N . LEU A 1 104 ? -9.032 4.110 9.140 1.00 84.94 104 LEU A N 1
ATOM 806 C CA . LEU A 1 104 ? -9.157 2.671 8.914 1.00 84.94 104 LEU A CA 1
ATOM 807 C C . LEU A 1 104 ? -8.183 2.173 7.837 1.00 84.94 104 LEU A C 1
ATOM 809 O O . LEU A 1 104 ? -7.423 1.238 8.087 1.00 84.94 104 LEU A O 1
ATOM 813 N N . LEU A 1 105 ? -8.161 2.814 6.662 1.00 88.69 105 LEU A N 1
ATOM 814 C CA . LEU A 1 105 ? -7.280 2.423 5.553 1.00 88.69 105 LEU A CA 1
ATOM 815 C C . LEU A 1 105 ? -5.799 2.480 5.952 1.00 88.69 105 LEU A C 1
ATOM 817 O O . LEU A 1 105 ? -5.019 1.589 5.610 1.00 88.69 105 LEU A O 1
ATOM 821 N N . ARG A 1 106 ? -5.396 3.499 6.722 1.00 89.56 106 ARG A N 1
ATOM 822 C CA . ARG A 1 106 ? -4.029 3.594 7.256 1.00 89.56 106 ARG A CA 1
ATOM 823 C C . ARG A 1 106 ? -3.726 2.445 8.209 1.00 89.56 106 ARG A C 1
ATOM 825 O O . ARG A 1 106 ? -2.676 1.817 8.072 1.00 89.56 106 ARG A O 1
ATOM 832 N N . ALA A 1 107 ? -4.627 2.152 9.146 1.00 87.19 107 ALA A N 1
ATOM 833 C CA . ALA A 1 107 ? -4.459 1.046 10.083 1.00 87.19 107 ALA A CA 1
ATOM 834 C C . ALA A 1 107 ? -4.360 -0.305 9.355 1.00 87.19 107 ALA A C 1
ATOM 836 O O . ALA A 1 107 ? -3.495 -1.115 9.686 1.00 87.19 107 ALA A O 1
ATOM 837 N N . GLU A 1 108 ? -5.172 -0.529 8.319 1.00 88.44 108 GLU A N 1
ATOM 838 C CA . GLU A 1 108 ? -5.120 -1.727 7.476 1.00 88.44 108 GLU A CA 1
ATOM 839 C C . GLU A 1 108 ? -3.756 -1.883 6.787 1.00 88.44 108 GLU A C 1
ATOM 841 O O . GLU A 1 108 ? -3.118 -2.935 6.902 1.00 88.44 108 GLU A O 1
ATOM 846 N N . VAL A 1 109 ? -3.265 -0.828 6.125 1.00 91.19 109 VAL A N 1
ATOM 847 C CA . VAL A 1 109 ? -1.955 -0.831 5.448 1.00 91.19 109 VAL A CA 1
ATOM 848 C C . VAL A 1 109 ? -0.829 -1.121 6.445 1.00 91.19 109 VAL A C 1
ATOM 850 O O . VAL A 1 109 ? 0.039 -1.958 6.178 1.00 91.19 109 VAL A O 1
ATOM 853 N N . LEU A 1 110 ? -0.841 -0.463 7.609 1.00 89.25 110 LEU A N 1
ATOM 854 C CA . LEU A 1 110 ? 0.177 -0.640 8.649 1.00 89.25 110 LEU A CA 1
ATOM 855 C C . LEU A 1 110 ? 0.142 -2.050 9.253 1.00 89.25 110 LEU A C 1
ATOM 857 O O . LEU A 1 110 ? 1.199 -2.657 9.443 1.00 89.25 110 LEU A O 1
ATOM 861 N N . ASN A 1 111 ? -1.048 -2.605 9.490 1.00 86.25 111 ASN A N 1
ATOM 862 C CA . ASN A 1 111 ? -1.228 -3.987 9.939 1.00 86.25 111 ASN A CA 1
ATOM 863 C C . ASN A 1 111 ? -0.707 -4.992 8.903 1.00 86.25 111 ASN A C 1
ATOM 865 O O . ASN A 1 111 ? -0.030 -5.967 9.243 1.00 86.25 111 ASN A O 1
ATOM 869 N N . HIS A 1 112 ? -0.953 -4.746 7.617 1.00 86.81 112 HIS A N 1
ATOM 870 C CA . HIS A 1 112 ? -0.419 -5.594 6.557 1.00 86.81 112 HIS A CA 1
ATOM 871 C C . HIS A 1 112 ? 1.110 -5.539 6.488 1.00 86.81 112 HIS A C 1
ATOM 873 O O . HIS A 1 112 ? 1.752 -6.596 6.458 1.00 86.81 112 HIS A O 1
ATOM 879 N N . LEU A 1 113 ? 1.696 -4.338 6.540 1.00 87.31 113 LEU A N 1
ATOM 880 C CA . LEU A 1 113 ? 3.148 -4.135 6.575 1.00 87.31 113 LEU A CA 1
ATOM 881 C C . LEU A 1 113 ? 3.797 -4.804 7.798 1.00 87.31 113 LEU A C 1
ATOM 883 O O . LEU A 1 113 ? 4.861 -5.416 7.672 1.00 87.31 113 LEU A O 1
ATOM 887 N N . SER A 1 114 ? 3.160 -4.731 8.971 1.00 84.81 114 SER A N 1
ATOM 888 C CA . SER A 1 114 ? 3.682 -5.318 10.210 1.00 84.81 114 SER A CA 1
ATOM 889 C C . SER A 1 114 ? 3.622 -6.852 10.208 1.00 84.81 114 SER A C 1
ATOM 891 O O . SER A 1 114 ? 4.545 -7.494 10.719 1.00 84.81 114 SER A O 1
ATOM 893 N N . SER A 1 115 ? 2.593 -7.438 9.580 1.00 82.19 115 SER A N 1
ATOM 894 C CA . SER A 1 115 ? 2.352 -8.889 9.546 1.00 82.19 115 SER A CA 1
ATOM 895 C C . SER A 1 115 ? 3.344 -9.691 8.692 1.00 82.19 115 SER A C 1
ATOM 897 O O . SER A 1 115 ? 3.482 -10.896 8.896 1.00 82.19 115 SER A O 1
ATOM 899 N N . ARG A 1 116 ? 4.012 -9.050 7.717 1.00 73.19 116 ARG A N 1
ATOM 900 C CA . ARG A 1 116 ? 4.973 -9.656 6.765 1.00 73.19 116 ARG A CA 1
ATOM 901 C C . ARG A 1 116 ? 4.484 -10.914 6.016 1.00 73.19 116 ARG A C 1
ATOM 903 O O . ARG A 1 116 ? 5.305 -11.656 5.487 1.00 73.19 116 ARG A O 1
ATOM 910 N N . ARG A 1 117 ? 3.171 -11.172 5.937 1.00 74.69 117 ARG A N 1
ATOM 911 C CA . ARG A 1 117 ? 2.628 -12.404 5.320 1.00 74.69 117 ARG A CA 1
ATOM 912 C C . ARG A 1 117 ? 2.807 -12.456 3.802 1.00 74.69 117 ARG A C 1
ATOM 914 O O . ARG A 1 117 ? 3.186 -13.486 3.258 1.00 74.69 117 ARG A O 1
ATOM 921 N N . LYS A 1 118 ? 2.506 -11.351 3.121 1.00 83.06 118 LYS A N 1
ATOM 922 C CA . LYS A 1 118 ? 2.656 -11.180 1.672 1.00 83.06 118 LYS A CA 1
ATOM 923 C C . LYS A 1 118 ? 3.203 -9.783 1.425 1.00 83.06 118 LYS A C 1
ATOM 925 O O . LYS A 1 118 ? 2.764 -8.853 2.093 1.00 83.06 118 LYS A O 1
ATOM 930 N N . ALA A 1 119 ? 4.143 -9.650 0.496 1.00 85.81 119 ALA A N 1
ATOM 931 C CA . ALA A 1 119 ? 4.718 -8.366 0.117 1.00 85.81 119 ALA A CA 1
ATOM 932 C C . ALA A 1 119 ? 3.629 -7.400 -0.383 1.00 85.81 119 ALA A C 1
ATOM 934 O O . ALA A 1 119 ? 3.036 -7.670 -1.438 1.00 85.81 119 ALA A O 1
ATOM 935 N N . PRO A 1 120 ? 3.334 -6.306 0.346 1.00 89.31 120 PRO A N 1
ATOM 936 C CA . PRO A 1 120 ? 2.321 -5.361 -0.082 1.00 89.31 120 PRO A CA 1
ATOM 937 C C . PRO A 1 120 ? 2.863 -4.442 -1.180 1.00 89.31 120 PRO A C 1
ATOM 939 O O . PRO A 1 120 ? 4.032 -4.049 -1.179 1.00 89.31 120 PRO A O 1
ATOM 942 N N . LEU A 1 121 ? 1.977 -4.091 -2.106 1.00 93.94 121 LEU A N 1
ATOM 943 C CA . LEU A 1 121 ? 2.168 -3.013 -3.064 1.00 93.94 121 LEU A CA 1
ATOM 944 C C . LEU A 1 121 ? 1.401 -1.806 -2.527 1.00 93.94 121 LEU A C 1
ATOM 946 O O . LEU A 1 121 ? 0.172 -1.802 -2.556 1.00 93.94 121 LEU A O 1
ATOM 950 N N . VAL A 1 122 ? 2.121 -0.841 -1.960 1.00 95.81 122 VAL A N 1
ATOM 951 C CA . VAL A 1 122 ? 1.539 0.329 -1.292 1.00 95.81 122 VAL A CA 1
ATOM 952 C C . VAL A 1 122 ? 1.672 1.546 -2.196 1.00 95.81 122 VAL A C 1
ATOM 954 O O . VAL A 1 122 ? 2.762 1.847 -2.679 1.00 95.81 122 VAL A O 1
ATOM 957 N N . ILE A 1 123 ? 0.570 2.258 -2.402 1.00 96.19 123 ILE A N 1
ATOM 958 C CA . ILE A 1 123 ? 0.486 3.483 -3.188 1.00 96.19 123 ILE A CA 1
ATOM 959 C C . ILE A 1 123 ? 0.132 4.627 -2.243 1.00 96.19 123 ILE A C 1
ATOM 961 O O . ILE A 1 123 ? -0.816 4.537 -1.469 1.00 96.19 123 ILE A O 1
ATOM 965 N N . THR A 1 124 ? 0.904 5.704 -2.297 1.00 95.56 124 THR A N 1
ATOM 966 C CA . THR A 1 124 ? 0.740 6.889 -1.455 1.00 95.56 124 THR A CA 1
ATOM 967 C C . THR A 1 124 ? 1.073 8.150 -2.248 1.00 95.56 124 THR A C 1
ATOM 969 O O . THR A 1 124 ? 1.424 8.093 -3.428 1.00 95.56 124 THR A O 1
ATOM 972 N N . PHE A 1 125 ? 0.979 9.298 -1.595 1.00 93.50 125 PHE A N 1
ATOM 973 C CA . PHE A 1 125 ? 1.347 10.595 -2.136 1.00 93.50 125 PHE A CA 1
ATOM 974 C C . PHE A 1 125 ? 2.130 11.411 -1.108 1.00 93.50 125 PHE A C 1
ATOM 976 O O . PHE A 1 125 ? 2.172 11.063 0.075 1.00 93.50 125 PHE A O 1
ATOM 983 N N . THR A 1 126 ? 2.794 12.470 -1.568 1.00 90.81 126 THR A N 1
ATOM 984 C CA . THR A 1 126 ? 3.775 13.201 -0.754 1.00 90.81 126 THR A CA 1
ATOM 985 C C . THR A 1 126 ? 3.218 13.686 0.586 1.00 90.81 126 THR A C 1
ATOM 987 O O . THR A 1 126 ? 3.839 13.448 1.621 1.00 90.81 126 THR A O 1
ATOM 990 N N . GLU A 1 127 ? 2.022 14.273 0.613 1.00 87.06 127 GLU A N 1
ATOM 991 C CA . GLU A 1 127 ? 1.420 14.808 1.836 1.00 87.06 127 GLU A CA 1
ATOM 992 C C . GLU A 1 127 ? 1.075 13.719 2.868 1.00 87.06 127 GLU A C 1
ATOM 994 O O . GLU A 1 127 ? 1.165 13.961 4.071 1.00 87.06 127 GLU A O 1
ATOM 999 N N . ALA A 1 128 ? 0.739 12.501 2.428 1.00 88.81 128 ALA A N 1
ATOM 1000 C CA . ALA A 1 128 ? 0.380 11.391 3.316 1.00 88.81 128 ALA A CA 1
ATOM 1001 C C . ALA A 1 128 ? 1.575 10.804 4.092 1.00 88.81 128 ALA A C 1
ATOM 1003 O O . ALA A 1 128 ? 1.380 10.165 5.130 1.00 88.81 128 ALA A O 1
ATOM 1004 N N . LEU A 1 129 ? 2.806 11.012 3.604 1.00 83.75 129 LEU A N 1
ATOM 1005 C CA . LEU A 1 129 ? 4.038 10.475 4.200 1.00 83.75 129 LEU A CA 1
ATOM 1006 C C . LEU A 1 129 ? 4.510 11.239 5.436 1.00 83.75 129 LEU A C 1
ATOM 1008 O O . LEU A 1 129 ? 5.124 10.648 6.322 1.00 83.75 129 LEU A O 1
ATOM 1012 N N . PHE A 1 130 ? 4.271 12.550 5.483 1.00 75.75 130 PHE A N 1
ATOM 1013 C CA . PHE A 1 130 ? 4.776 13.402 6.564 1.00 75.75 130 PHE A CA 1
ATOM 1014 C C . PHE A 1 130 ? 4.000 13.235 7.868 1.00 75.75 130 PHE A C 1
ATOM 1016 O O . PHE A 1 130 ? 4.473 13.622 8.938 1.00 75.75 130 PHE A O 1
ATOM 1023 N N . GLU A 1 131 ? 2.808 12.658 7.789 1.00 72.88 131 GLU A N 1
ATOM 1024 C CA . GLU A 1 131 ? 2.010 12.378 8.962 1.00 72.88 131 GLU A CA 1
ATOM 1025 C C . GLU A 1 131 ? 2.632 11.237 9.776 1.00 72.88 131 GLU A C 1
ATOM 1027 O O . GLU A 1 131 ? 2.818 10.125 9.274 1.00 72.88 131 GLU A O 1
ATOM 1032 N N . LYS A 1 132 ? 2.930 11.507 11.053 1.00 71.88 132 LYS A N 1
ATOM 1033 C CA . LYS A 1 132 ? 3.482 10.505 11.970 1.00 71.88 132 LYS A CA 1
ATOM 1034 C C . LYS A 1 132 ? 2.551 9.298 12.059 1.00 71.88 132 LYS A C 1
ATOM 1036 O O . LYS A 1 132 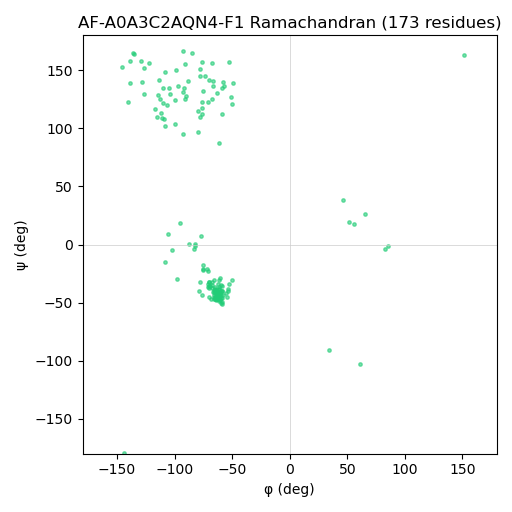? 1.337 9.438 12.178 1.00 71.88 132 LYS A O 1
ATOM 1041 N N . VAL A 1 133 ? 3.151 8.115 12.029 1.00 69.81 133 VAL A N 1
ATOM 1042 C CA . VAL A 1 133 ? 2.444 6.843 12.175 1.00 69.81 133 VAL A CA 1
ATOM 1043 C C . VAL A 1 133 ? 2.551 6.336 13.598 1.00 69.81 133 VAL A C 1
ATOM 1045 O O . VAL A 1 133 ? 3.555 6.576 14.274 1.00 69.81 133 VAL A O 1
ATOM 1048 N N . VAL A 1 134 ? 1.530 5.601 14.027 1.00 73.38 134 VAL A N 1
ATOM 1049 C CA . VAL A 1 134 ? 1.604 4.803 15.251 1.00 73.38 134 VAL A CA 1
ATOM 1050 C C . VAL A 1 134 ? 2.765 3.821 15.144 1.00 73.38 134 VAL A C 1
ATOM 1052 O O . VAL A 1 134 ? 3.044 3.258 14.079 1.00 73.38 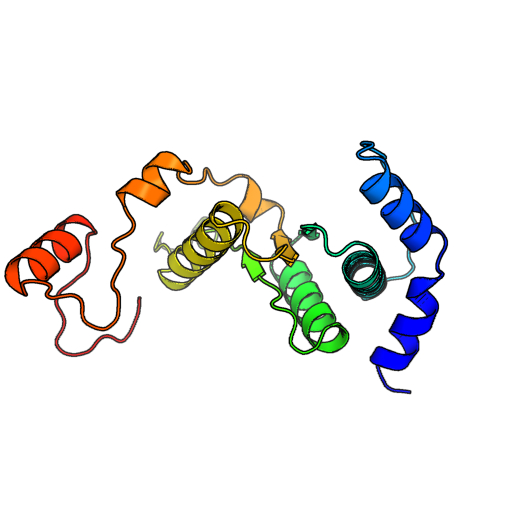134 VAL A O 1
ATOM 1055 N N . THR A 1 135 ? 3.489 3.631 16.241 1.00 80.69 135 THR A N 1
ATOM 1056 C CA . THR A 1 135 ? 4.600 2.681 16.248 1.00 80.69 135 THR A CA 1
ATOM 1057 C C . THR A 1 135 ? 4.074 1.253 16.105 1.00 80.69 135 THR A C 1
ATOM 1059 O O . THR A 1 135 ? 2.949 0.947 16.493 1.00 80.69 135 THR A O 1
ATOM 1062 N N . LYS A 1 136 ? 4.908 0.328 15.610 1.00 78.44 136 LYS A N 1
ATOM 1063 C CA . LYS A 1 136 ? 4.542 -1.099 15.555 1.00 78.44 136 LYS A CA 1
ATOM 1064 C C . LYS A 1 136 ? 4.091 -1.629 16.926 1.00 78.44 136 LYS A C 1
ATOM 1066 O O . LYS A 1 136 ? 3.140 -2.396 16.994 1.00 78.44 136 LYS A O 1
ATOM 1071 N N . LYS A 1 137 ? 4.765 -1.201 18.000 1.00 82.81 137 LYS A N 1
ATOM 1072 C CA . LYS A 1 137 ? 4.443 -1.595 19.376 1.00 82.81 137 LYS A CA 1
ATOM 1073 C C . LYS A 1 137 ? 3.056 -1.098 19.788 1.00 82.81 137 LYS A C 1
ATOM 1075 O O . LYS A 1 137 ? 2.278 -1.874 20.319 1.00 82.81 137 LYS A O 1
ATOM 1080 N N . GLU A 1 138 ? 2.746 0.172 19.535 1.00 80.38 138 GLU A N 1
ATOM 1081 C CA . GLU A 1 138 ? 1.421 0.732 19.836 1.00 80.38 138 GLU A CA 1
ATOM 1082 C C . GLU A 1 138 ? 0.322 0.078 18.999 1.00 80.38 138 GLU A C 1
ATOM 1084 O O . GLU A 1 138 ? -0.748 -0.200 19.527 1.00 80.38 138 GLU A O 1
ATOM 1089 N N . LEU A 1 139 ? 0.585 -0.214 17.722 1.00 81.31 139 LEU A N 1
ATOM 1090 C CA . LEU A 1 139 ? -0.358 -0.914 16.849 1.00 81.31 139 LEU A CA 1
ATOM 1091 C C . LEU A 1 139 ? -0.680 -2.315 17.395 1.00 81.31 139 LEU A C 1
ATOM 1093 O O . LEU A 1 139 ? -1.843 -2.695 17.465 1.00 81.31 139 LEU A O 1
ATOM 1097 N N . GLU A 1 140 ? 0.337 -3.071 17.819 1.00 81.62 140 GLU A N 1
ATOM 1098 C CA . GLU A 1 140 ? 0.161 -4.410 18.398 1.00 81.62 140 GLU A CA 1
ATOM 1099 C C . GLU A 1 140 ? -0.616 -4.380 19.723 1.00 81.62 140 GLU A C 1
ATOM 1101 O O . GLU A 1 140 ? -1.486 -5.226 19.916 1.00 81.62 140 GLU A O 1
ATOM 1106 N N . THR A 1 141 ? -0.345 -3.411 20.606 1.00 82.44 141 THR A N 1
ATOM 1107 C CA . THR A 1 141 ? -1.063 -3.262 21.887 1.00 82.44 141 THR A CA 1
ATOM 1108 C C . THR A 1 141 ? -2.525 -2.850 21.694 1.00 82.44 141 THR A C 1
ATOM 1110 O O . THR A 1 141 ? -3.385 -3.294 22.447 1.00 82.44 141 THR A O 1
ATOM 1113 N N . ASN A 1 142 ? -2.818 -2.036 20.677 1.00 80.44 142 ASN A N 1
ATOM 1114 C CA . ASN A 1 142 ? -4.166 -1.533 20.390 1.00 80.44 142 ASN A CA 1
ATOM 1115 C C . ASN A 1 142 ? -4.921 -2.375 19.341 1.00 80.44 142 ASN A C 1
ATOM 1117 O O . ASN A 1 142 ? -5.874 -1.896 18.733 1.00 80.44 142 ASN A O 1
ATOM 1121 N N . THR A 1 143 ? -4.491 -3.618 19.085 1.00 85.00 143 THR A N 1
ATOM 1122 C CA . THR A 1 143 ? -5.181 -4.545 18.175 1.00 85.00 143 THR A CA 1
ATOM 1123 C C . THR A 1 143 ? -5.805 -5.694 18.961 1.00 85.00 143 THR A C 1
ATOM 1125 O O . THR A 1 143 ? -5.106 -6.617 19.386 1.00 85.00 143 THR A O 1
ATOM 1128 N N . LEU A 1 144 ? -7.135 -5.703 19.066 1.00 88.44 144 LEU A N 1
ATOM 1129 C CA . LEU A 1 144 ? -7.877 -6.861 19.560 1.00 88.44 144 LEU A CA 1
ATOM 1130 C C . LEU A 1 144 ? -7.957 -7.939 18.465 1.00 88.44 144 LEU A C 1
ATOM 1132 O O . LEU A 1 144 ? -8.535 -7.724 17.400 1.00 88.44 144 LEU A O 1
ATOM 1136 N N . LYS A 1 145 ? -7.380 -9.118 18.722 1.00 87.94 145 LYS A N 1
ATOM 1137 C CA . LYS A 1 145 ? -7.488 -10.284 17.831 1.00 87.94 145 LYS A CA 1
ATOM 1138 C C . LYS A 1 145 ? -8.665 -11.144 18.267 1.00 87.94 145 LYS A C 1
ATOM 1140 O O . LYS A 1 145 ? -8.750 -11.494 19.434 1.00 87.94 145 LYS A O 1
ATOM 1145 N N . VAL A 1 146 ? -9.518 -11.514 17.319 1.00 89.81 146 VAL A N 1
ATOM 1146 C CA . VAL A 1 146 ? -10.690 -12.365 17.556 1.00 89.81 146 VAL A CA 1
ATOM 1147 C C . VAL A 1 146 ? -10.643 -13.551 16.599 1.00 89.81 146 VAL A C 1
ATOM 1149 O O . VAL A 1 146 ? -10.467 -13.358 15.393 1.00 89.81 146 VAL A O 1
ATOM 1152 N N . ASN A 1 147 ? -10.788 -14.774 17.116 1.00 90.81 147 ASN A N 1
ATOM 1153 C CA . ASN A 1 147 ? -10.728 -16.009 16.328 1.00 90.81 147 ASN A CA 1
ATOM 1154 C C . ASN A 1 147 ? -12.007 -16.853 16.449 1.00 90.81 147 ASN A C 1
ATOM 1156 O O . ASN A 1 147 ? -12.738 -16.794 17.436 1.00 90.81 147 ASN A O 1
ATOM 1160 N N . LEU A 1 148 ? -12.268 -17.697 15.445 1.00 91.50 148 LEU A N 1
ATOM 1161 C CA . LEU A 1 148 ? -13.377 -18.656 15.489 1.00 91.50 148 LEU A CA 1
ATOM 1162 C C . LEU A 1 148 ? -13.173 -19.673 16.624 1.00 91.50 148 LEU A C 1
ATOM 1164 O O . LEU A 1 148 ? -12.116 -20.293 16.719 1.00 91.50 148 LEU A O 1
ATOM 1168 N N . GLY A 1 149 ? -14.208 -19.870 17.447 1.00 91.06 149 GLY A N 1
ATOM 1169 C CA . GLY A 1 149 ? -14.182 -20.777 18.602 1.00 91.06 149 GLY A CA 1
ATOM 1170 C C . GLY A 1 149 ? -13.615 -20.162 19.887 1.00 91.06 149 GLY A C 1
ATOM 1171 O O . GLY A 1 149 ? -13.584 -20.834 20.915 1.00 91.06 149 GLY A O 1
ATOM 1172 N N . GLU A 1 150 ? -13.189 -18.899 19.847 1.00 90.31 150 GLU A N 1
ATOM 1173 C CA . GLU A 1 150 ? -12.739 -18.160 21.023 1.00 90.31 150 GLU A CA 1
ATOM 1174 C C . GLU A 1 150 ? -13.938 -17.738 21.885 1.00 90.31 150 GLU A C 1
ATOM 1176 O O . GLU A 1 150 ? -14.931 -17.218 21.375 1.00 90.31 150 GLU A O 1
ATOM 1181 N N . ASN A 1 151 ? -13.862 -17.976 23.198 1.00 88.44 151 ASN A N 1
ATOM 1182 C CA . ASN A 1 151 ? -14.904 -17.556 24.131 1.00 88.44 151 ASN A CA 1
ATOM 1183 C C . ASN A 1 151 ? -14.553 -16.174 24.693 1.00 88.44 151 ASN A C 1
ATOM 1185 O O . ASN A 1 151 ? -13.772 -16.062 25.638 1.00 88.44 151 ASN A O 1
ATOM 1189 N N . LEU A 1 152 ? -15.105 -15.131 24.077 1.00 88.00 152 LEU A N 1
ATOM 1190 C CA . LEU A 1 152 ? -14.929 -13.741 24.491 1.00 88.00 152 LEU A CA 1
ATOM 1191 C C . LEU A 1 152 ? -16.147 -13.279 25.292 1.00 88.00 152 LEU A C 1
ATOM 1193 O O . LEU A 1 152 ? -17.281 -13.339 24.817 1.00 88.00 152 LEU A O 1
ATOM 1197 N N . GLY A 1 153 ? -15.902 -12.803 26.513 1.00 92.31 153 GLY A N 1
ATOM 1198 C CA . GLY A 1 153 ? -16.938 -12.204 27.348 1.00 92.31 153 GLY A CA 1
ATOM 1199 C C . GLY A 1 153 ? -17.440 -10.892 26.746 1.00 92.31 153 GLY A C 1
ATOM 1200 O O . GLY A 1 153 ? -16.646 -10.055 26.317 1.00 92.31 153 GLY A O 1
ATOM 1201 N N . ILE A 1 154 ? -18.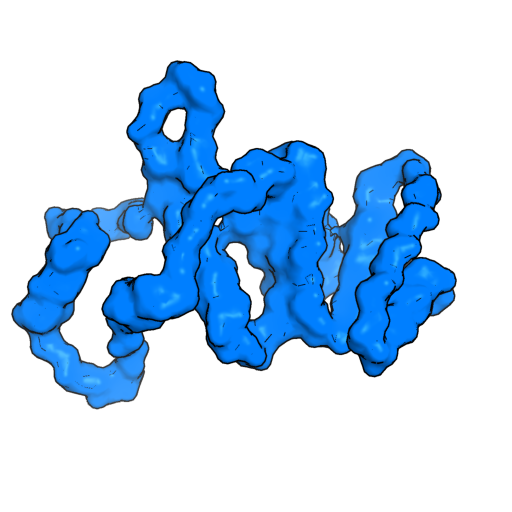760 -10.700 26.745 1.00 91.25 154 ILE A N 1
ATOM 1202 C CA . ILE A 1 154 ? -19.398 -9.490 26.202 1.00 91.25 154 ILE A CA 1
ATOM 1203 C C . ILE A 1 154 ? -18.939 -8.238 26.962 1.00 91.25 154 ILE A C 1
ATOM 1205 O O . ILE A 1 154 ? -18.700 -7.205 26.342 1.00 91.25 154 ILE A O 1
ATOM 1209 N N . ASP A 1 155 ? -18.772 -8.334 28.283 1.00 92.69 155 ASP A N 1
ATOM 1210 C CA . ASP A 1 155 ? -18.342 -7.207 29.118 1.00 92.69 155 ASP A CA 1
ATOM 1211 C C . ASP A 1 155 ? -16.917 -6.761 28.771 1.00 92.69 155 ASP A C 1
ATOM 1213 O O . ASP A 1 155 ? -16.698 -5.586 28.492 1.00 92.69 155 ASP A O 1
ATOM 1217 N N . PHE A 1 156 ? -15.982 -7.710 28.648 1.00 91.12 156 PHE A N 1
ATOM 1218 C CA . PHE A 1 156 ? -14.611 -7.436 28.208 1.00 91.12 156 PHE A CA 1
ATOM 1219 C C . PHE A 1 156 ? -14.569 -6.784 26.819 1.00 91.12 156 PHE A C 1
ATOM 1221 O O . PHE A 1 156 ? -13.826 -5.826 26.602 1.00 91.12 156 PHE A O 1
ATOM 1228 N N . LEU A 1 157 ? -15.374 -7.285 25.874 1.00 91.19 157 LEU A N 1
ATOM 1229 C CA . LEU A 1 157 ? -15.437 -6.722 24.527 1.00 91.19 157 LEU A CA 1
ATOM 1230 C C . LEU A 1 157 ? -15.958 -5.279 24.555 1.00 91.19 157 LEU A C 1
ATOM 1232 O O . LEU A 1 157 ? -15.377 -4.415 23.906 1.00 91.19 157 LEU A O 1
ATOM 1236 N N . ASN A 1 158 ? -17.014 -5.009 25.328 1.00 91.50 158 ASN A N 1
ATOM 1237 C CA . ASN A 1 158 ? -17.553 -3.659 25.486 1.00 91.50 158 ASN A CA 1
ATOM 1238 C C . ASN A 1 158 ? -16.521 -2.709 26.104 1.00 91.50 158 ASN A C 1
ATOM 1240 O O . ASN A 1 158 ? -16.303 -1.630 25.564 1.00 91.50 158 ASN A O 1
ATOM 1244 N N . GLU A 1 159 ? -15.870 -3.107 27.200 1.00 91.19 159 GLU A N 1
ATOM 1245 C CA . GLU A 1 159 ? -14.834 -2.304 27.864 1.00 91.19 159 GLU A CA 1
ATOM 1246 C C . GLU A 1 159 ? -13.674 -1.982 26.915 1.00 91.19 159 GLU A C 1
ATOM 1248 O O . GLU A 1 159 ? -13.290 -0.820 26.788 1.00 91.19 159 GLU A O 1
ATOM 1253 N N . THR A 1 160 ? -13.186 -2.986 26.180 1.00 91.19 160 THR A N 1
ATOM 1254 C CA . THR A 1 160 ? -12.098 -2.814 25.204 1.00 91.19 160 THR A CA 1
ATOM 1255 C C . THR A 1 160 ? -12.494 -1.848 24.085 1.00 91.19 160 THR A C 1
ATOM 1257 O O . THR A 1 160 ? -11.724 -0.961 23.722 1.00 91.19 160 THR A O 1
ATOM 1260 N N . LEU A 1 161 ? -13.707 -1.982 23.535 1.00 91.56 161 LEU A N 1
ATOM 1261 C CA . LEU A 1 161 ? -14.199 -1.090 22.481 1.00 91.56 161 LEU A CA 1
ATOM 1262 C C . LEU A 1 161 ? -14.349 0.355 22.979 1.00 91.56 161 LEU A C 1
ATOM 1264 O O . LEU A 1 161 ? -13.984 1.282 22.256 1.00 91.56 161 LEU A O 1
ATOM 1268 N N . PHE A 1 162 ? -14.818 0.560 24.213 1.00 90.19 162 PHE A N 1
ATOM 1269 C CA . PHE A 1 162 ? -14.880 1.896 24.812 1.00 90.19 162 PHE A CA 1
ATOM 1270 C C . PHE A 1 162 ? -13.491 2.503 25.038 1.00 90.19 162 PHE A C 1
ATOM 1272 O O . PHE A 1 162 ? -13.305 3.691 24.779 1.00 90.19 162 PHE A O 1
ATOM 1279 N N . GLU A 1 163 ? -12.506 1.709 25.468 1.00 88.94 163 GLU A N 1
ATOM 1280 C CA . GLU A 1 163 ? -11.114 2.164 25.597 1.00 88.94 163 GLU A CA 1
ATOM 1281 C C . GLU A 1 163 ? -10.531 2.592 24.239 1.00 88.94 163 GLU A C 1
ATOM 1283 O O . GLU A 1 163 ? -9.834 3.603 24.147 1.00 88.94 163 GLU A O 1
ATOM 1288 N N . TYR A 1 164 ? -10.897 1.887 23.165 1.00 87.00 164 TYR A N 1
ATOM 1289 C CA . TYR A 1 164 ? -10.555 2.239 21.782 1.00 87.00 164 TYR A CA 1
ATOM 1290 C C . TYR A 1 164 ? -11.405 3.377 21.195 1.00 87.00 164 TYR A C 1
ATOM 1292 O O . TYR A 1 164 ? -11.268 3.683 20.012 1.00 87.00 164 TYR A O 1
ATOM 1300 N N . GLN A 1 165 ? -12.243 4.028 22.009 1.00 87.44 165 GLN A N 1
ATOM 1301 C CA . GLN A 1 165 ? -13.083 5.169 21.630 1.00 87.44 165 GLN A CA 1
ATOM 1302 C C . GLN A 1 165 ? -14.170 4.841 20.593 1.00 87.44 165 GLN A C 1
ATOM 1304 O O . GLN A 1 165 ? -14.624 5.729 19.873 1.00 87.44 165 GLN A O 1
ATOM 1309 N N . PHE A 1 166 ? -14.628 3.586 20.527 1.00 89.31 166 PHE A N 1
ATOM 1310 C CA . PHE A 1 166 ? -15.810 3.245 19.736 1.00 89.31 166 PHE A CA 1
ATOM 1311 C C . PHE A 1 166 ? -17.080 3.804 20.381 1.00 89.31 166 PHE A C 1
ATOM 1313 O O . PHE A 1 166 ? -17.266 3.760 21.600 1.00 89.31 166 PHE A O 1
ATOM 1320 N N . GLU A 1 167 ? -17.995 4.273 19.539 1.00 88.25 167 GLU A N 1
ATOM 1321 C CA . GLU A 1 167 ? -19.310 4.738 19.965 1.00 88.25 167 GLU A CA 1
ATOM 1322 C C . GLU A 1 167 ? -20.337 3.605 19.906 1.00 88.25 167 GLU A C 1
ATOM 1324 O O . GLU A 1 167 ? -20.435 2.859 18.927 1.00 88.25 167 GLU A O 1
ATOM 1329 N N . ARG A 1 168 ? -21.151 3.485 20.959 1.00 91.19 168 ARG A N 1
ATOM 1330 C CA . ARG A 1 168 ? -22.257 2.528 20.981 1.00 91.19 168 ARG A CA 1
ATOM 1331 C C . ARG A 1 168 ? -23.439 3.092 20.200 1.00 91.19 168 ARG A C 1
ATOM 1333 O O . ARG A 1 168 ? -24.058 4.062 20.628 1.00 91.19 168 ARG A O 1
ATOM 1340 N N . VAL A 1 169 ? -23.779 2.431 19.101 1.00 92.50 169 VAL A N 1
ATOM 1341 C CA . VAL A 1 169 ? -24.892 2.788 18.215 1.00 92.50 169 VAL A CA 1
ATOM 1342 C C . VAL A 1 169 ? -25.785 1.580 17.954 1.00 92.50 169 VAL A C 1
ATOM 1344 O O . VAL A 1 169 ? -25.342 0.437 18.067 1.00 92.50 169 VAL A O 1
ATOM 1347 N N . ASP A 1 170 ? -27.037 1.829 17.571 1.00 91.00 170 ASP A N 1
ATOM 1348 C CA . ASP A 1 170 ? 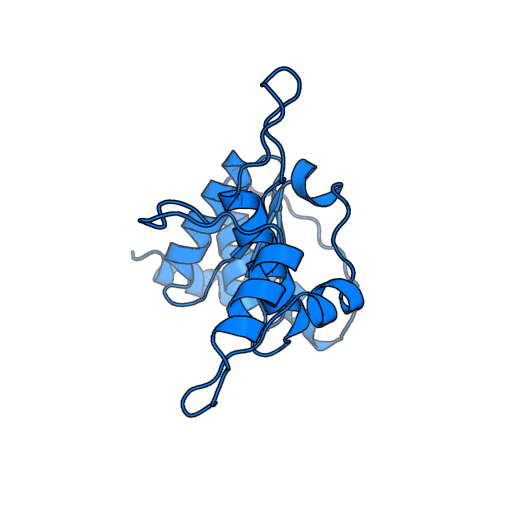-27.974 0.758 17.209 1.00 91.00 170 ASP A CA 1
ATOM 1349 C C . ASP A 1 170 ? -27.593 0.089 15.877 1.00 91.00 170 ASP A C 1
ATOM 1351 O O . ASP A 1 170 ? -27.805 -1.110 15.696 1.00 91.00 170 ASP A O 1
ATOM 1355 N N . TYR A 1 171 ? -27.001 0.856 14.951 1.00 91.81 171 TYR A N 1
ATOM 1356 C CA . TYR A 1 171 ? -26.578 0.390 13.629 1.00 91.81 171 TYR A CA 1
ATOM 1357 C C . TYR A 1 171 ? -25.237 1.016 13.237 1.00 91.81 171 TYR A C 1
ATOM 1359 O O . TYR A 1 171 ? -25.112 2.238 13.168 1.00 91.81 171 TYR A O 1
ATOM 1367 N N . VAL A 1 172 ? -24.238 0.179 12.944 1.00 87.81 172 VAL A N 1
ATOM 1368 C CA . VAL A 1 172 ? -22.909 0.625 12.500 1.00 87.81 172 VAL A CA 1
ATOM 1369 C C . VAL A 1 172 ? -22.982 1.063 11.035 1.00 87.81 172 VAL A C 1
ATOM 1371 O O . VAL A 1 172 ? -23.196 0.239 10.147 1.00 87.81 172 VAL A O 1
ATOM 1374 N N . THR A 1 173 ? -22.811 2.360 10.775 1.00 86.94 173 THR A N 1
ATOM 1375 C CA . THR A 1 173 ? -22.813 2.946 9.417 1.00 86.94 173 THR A CA 1
ATOM 1376 C C . THR A 1 173 ? -21.436 3.398 8.942 1.00 86.94 173 THR A C 1
ATOM 1378 O O . THR A 1 173 ? -21.245 3.649 7.754 1.00 86.94 173 THR A O 1
ATOM 1381 N N . SER A 1 174 ? -20.483 3.515 9.859 1.00 77.06 174 SER A N 1
ATOM 1382 C CA . SER A 1 174 ? -19.104 3.914 9.600 1.00 77.06 174 SER A CA 1
ATOM 1383 C C . SER A 1 174 ? -18.171 3.178 10.560 1.00 77.06 174 SER A C 1
ATOM 1385 O O . SER A 1 174 ? -18.619 2.794 11.643 1.00 77.06 174 SER A O 1
ATOM 1387 N N . PRO A 1 175 ? -16.910 2.962 10.157 1.00 73.38 175 PRO A N 1
ATOM 1388 C CA . PRO A 1 175 ? -15.878 2.462 11.053 1.00 73.38 175 PRO A CA 1
ATOM 1389 C C . PRO A 1 175 ? -15.515 3.470 12.147 1.00 73.38 175 PRO A C 1
ATOM 1391 O O . PRO A 1 175 ? -15.742 4.694 11.955 1.00 73.38 175 PRO A O 1
#

Radius of gyration: 19.66 Å; Cα contacts (8 Å, |Δi|>4): 179; chains: 1; bounding box: 50×46×56 Å

Solvent-accessible surface area (backbone atoms only — not comparable to full-atom values): 10676 Å² total; per-residue (Å²): 134,58,70,60,62,58,40,61,61,36,56,74,30,71,68,26,49,50,50,41,49,31,60,74,67,75,47,95,75,88,85,86,85,87,79,99,62,83,62,55,62,33,42,46,51,50,26,33,35,74,72,57,62,52,65,43,80,44,76,29,86,38,70,67,56,22,51,53,42,46,56,49,35,35,68,60,53,57,89,50,73,67,42,63,42,55,48,50,63,68,60,93,91,53,85,91,52,66,43,49,68,32,50,48,38,37,51,52,52,50,52,48,65,72,64,65,81,61,59,50,39,37,32,24,21,58,76,31,66,74,56,85,70,80,49,73,68,57,50,59,74,73,50,88,84,84,62,94,91,62,89,76,56,68,65,60,52,52,53,53,40,48,75,72,66,54,80,93,65,98,68,89,86,69,118

Secondary structure (DSSP, 8-state):
--HHHHHHHHTT-HHHHHHHHHHHTT---------SSTTHHHHHHHHHHHHH---EEEEESSHHHHHHHHHHHHHHHTTS-EEE---SSPPTTS-----HHHHHHHHHHHHHHHH-SS--EEEEEHHHHSSPPPPHHHHHHT-----TT----HHHHHHHHHHTT----SS----